Protein AF-A0A9E2A3W6-F1 (afdb_monomer_lite)

pLDDT: mean 86.33, std 14.74, range [33.06, 98.38]

Foldseek 3Di:
DVPVLVVLVVLLVVLVVLLVVLVVLLVVVLVVLVVLCVDPVCVPVPLLVVLSVVLNVLVVVLSVLLVVLNVVLVVLVVVCVVPPDPVSSVVSSVSSVLCSVLSVLLSVLSVVLSVVLVCVCVVPPVDSVVSSVCSSPVSSVSSVVNSVSSCVSVVVVVVVVPD

Secondary structure (DSSP, 8-state):
-HHHHHHHHHHHHHHHHHHHHHHHHHHHHHHHHHHHTTSTTTTT-HHHHHHHHHHHHHHHHHHHHHHHHHHHHHHHHHHHHHS-SHHHHHHHHHHHHHHHHHHHHHHHHHHHHHHHHHHHHHSS---HHHHHHHIIIIIHHHHHHHHHHHHHHHHHHHHTT--

Radius of gyration: 19.16 Å; chains: 1; bounding box: 46×32×53 Å

Sequence (163 aa):
FLGSYGDVFLSLAYFKKTFEDQIPQVLKFQKQVALLKQEESLQRDDYFLATADAVCLNMREIMSMTAKRFKSFDEHTESMWENINAKSFQNVKTIIESNHGILGGVLCGLFLKLRTWDKHISSGDKNPRVMADFIASDMKLGIETIKMVARSAQAHAAFVKEG

Structure (mmCIF, N/CA/C/O backbone):
data_AF-A0A9E2A3W6-F1
#
_entry.id   AF-A0A9E2A3W6-F1
#
loop_
_atom_site.group_PDB
_atom_site.id
_atom_site.type_symbol
_atom_site.label_atom_id
_atom_site.label_alt_id
_atom_site.label_comp_id
_atom_site.label_asym_id
_atom_site.label_entity_id
_atom_site.label_seq_id
_atom_site.pdbx_PDB_ins_code
_atom_site.Cartn_x
_atom_site.Cartn_y
_atom_site.Cartn_z
_atom_site.occupancy
_atom_site.B_iso_or_equiv
_atom_site.auth_seq_id
_atom_site.auth_comp_id
_atom_site.auth_asym_id
_atom_site.auth_atom_id
_atom_site.pdbx_PDB_model_num
ATOM 1 N N . PHE A 1 1 ? 21.833 -10.614 -26.739 1.00 48.44 1 PHE A N 1
ATOM 2 C CA . PHE A 1 1 ? 21.232 -9.288 -26.976 1.00 48.44 1 PHE A CA 1
ATOM 3 C C . PHE A 1 1 ? 19.721 -9.380 -26.776 1.00 48.44 1 PHE A C 1
ATOM 5 O O . PHE A 1 1 ? 19.314 -9.127 -25.663 1.00 48.44 1 PHE A O 1
ATOM 12 N N . LEU A 1 2 ? 18.913 -9.893 -27.717 1.00 54.09 2 LEU A N 1
ATOM 13 C CA . LEU A 1 2 ? 17.434 -9.980 -27.613 1.00 54.09 2 LEU A CA 1
ATOM 14 C C . LEU A 1 2 ? 16.848 -10.723 -26.387 1.00 54.09 2 LEU A C 1
ATOM 16 O O . LEU A 1 2 ? 15.831 -10.285 -25.862 1.00 54.09 2 LEU A O 1
ATOM 20 N N . GLY A 1 3 ? 17.484 -11.797 -25.900 1.00 58.62 3 GLY A N 1
ATOM 21 C CA . GLY A 1 3 ? 16.959 -12.599 -24.779 1.00 58.62 3 GLY A CA 1
ATOM 22 C C . GLY A 1 3 ? 16.810 -11.834 -23.457 1.00 58.62 3 GLY A C 1
ATOM 23 O O . GLY 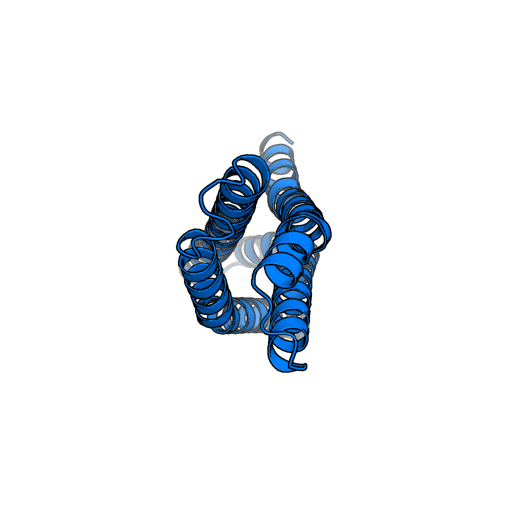A 1 3 ? 15.733 -11.840 -22.876 1.00 58.62 3 GLY A O 1
ATOM 24 N N . SER A 1 4 ? 17.836 -11.087 -23.030 1.00 59.62 4 SER A N 1
ATOM 25 C CA . SER A 1 4 ? 17.760 -10.314 -21.778 1.00 59.62 4 SER A CA 1
ATOM 26 C C . SER A 1 4 ? 16.826 -9.105 -21.865 1.00 59.62 4 SER A C 1
ATOM 28 O O . SER A 1 4 ? 16.377 -8.607 -20.839 1.00 59.62 4 SER A O 1
ATOM 30 N N . TYR A 1 5 ? 16.494 -8.638 -23.074 1.00 68.38 5 TYR A N 1
ATOM 31 C CA . TYR A 1 5 ? 15.469 -7.609 -23.261 1.00 68.38 5 TYR A CA 1
ATOM 32 C C . TYR A 1 5 ? 14.062 -8.178 -23.069 1.00 68.38 5 TYR A C 1
ATOM 34 O O . TYR A 1 5 ? 13.232 -7.524 -22.441 1.00 68.38 5 TYR A O 1
ATOM 42 N N . GLY A 1 6 ? 13.808 -9.401 -23.547 1.00 75.56 6 GLY A N 1
ATOM 43 C CA . GLY A 1 6 ? 12.542 -10.100 -23.319 1.00 75.56 6 GLY A CA 1
ATOM 44 C C . GLY A 1 6 ? 12.214 -10.227 -21.832 1.00 75.56 6 GLY A C 1
ATOM 45 O O . GLY A 1 6 ? 11.106 -9.888 -21.423 1.00 75.56 6 GLY A O 1
ATOM 46 N N . ASP A 1 7 ? 13.200 -10.599 -21.017 1.00 79.06 7 ASP A N 1
ATOM 47 C CA . ASP A 1 7 ? 13.034 -10.745 -19.566 1.00 79.06 7 ASP A CA 1
ATOM 48 C C . ASP A 1 7 ? 12.680 -9.419 -18.875 1.00 79.06 7 ASP A C 1
ATOM 50 O O . ASP A 1 7 ? 11.808 -9.367 -18.005 1.00 79.06 7 ASP A O 1
ATOM 54 N N . VAL A 1 8 ? 13.312 -8.319 -19.294 1.00 76.69 8 VAL A N 1
ATOM 55 C CA . VAL A 1 8 ? 13.073 -6.982 -18.733 1.00 76.69 8 VAL A CA 1
ATOM 56 C C . VAL A 1 8 ? 11.647 -6.509 -19.035 1.00 76.69 8 VAL A C 1
ATOM 58 O O . VAL A 1 8 ? 10.925 -6.127 -18.111 1.00 76.69 8 VA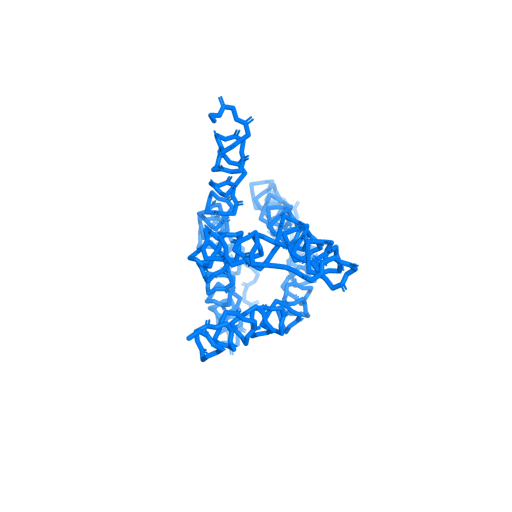L A O 1
ATOM 61 N N . PHE A 1 9 ? 11.196 -6.592 -20.290 1.00 80.00 9 PHE A N 1
ATOM 62 C CA . PHE A 1 9 ? 9.825 -6.212 -20.655 1.00 80.00 9 PHE A CA 1
ATOM 63 C C . PHE A 1 9 ? 8.775 -7.148 -20.042 1.00 80.00 9 PHE A C 1
ATOM 65 O O . PHE A 1 9 ? 7.729 -6.678 -19.588 1.00 80.00 9 PHE A O 1
ATOM 72 N N . LEU A 1 10 ? 9.062 -8.450 -19.959 1.00 84.44 10 LEU A N 1
ATOM 73 C CA . LEU A 1 10 ? 8.181 -9.417 -19.306 1.00 84.44 10 LEU A CA 1
ATOM 74 C C . LEU A 1 10 ? 8.038 -9.120 -17.809 1.00 84.44 10 LEU A C 1
ATOM 76 O O . LEU A 1 10 ? 6.927 -9.154 -17.281 1.00 84.44 10 LEU A O 1
ATOM 80 N N . SER A 1 11 ? 9.133 -8.761 -17.131 1.00 83.31 11 SER A N 1
ATOM 81 C CA . SER A 1 11 ? 9.088 -8.369 -15.720 1.00 83.31 11 SER A CA 1
ATOM 82 C C . SER A 1 11 ? 8.251 -7.108 -15.488 1.00 83.31 11 SER A C 1
ATOM 84 O O . SER A 1 11 ? 7.464 -7.047 -14.543 1.00 83.31 11 SER A O 1
ATOM 86 N N . LEU A 1 12 ? 8.345 -6.126 -16.391 1.00 84.75 12 LEU A N 1
ATOM 87 C CA . LEU A 1 12 ? 7.526 -4.920 -16.340 1.00 84.75 12 LEU A CA 1
ATOM 88 C C . LEU A 1 12 ? 6.036 -5.247 -16.519 1.00 84.75 12 LEU A C 1
ATOM 90 O O . LEU A 1 12 ? 5.209 -4.775 -15.735 1.00 84.75 12 LEU A O 1
ATOM 94 N N . ALA A 1 13 ? 5.693 -6.075 -17.508 1.00 87.94 13 ALA A N 1
ATOM 95 C CA . ALA A 1 13 ? 4.321 -6.531 -17.727 1.00 87.94 13 ALA A CA 1
ATOM 96 C C . ALA A 1 13 ? 3.772 -7.282 -16.502 1.00 87.94 13 ALA A C 1
ATOM 98 O O . ALA A 1 13 ? 2.652 -7.020 -16.060 1.00 87.94 13 ALA A O 1
ATOM 99 N N . TYR A 1 14 ? 4.590 -8.148 -15.897 1.00 88.81 14 TYR A N 1
ATOM 100 C CA . TYR A 1 14 ? 4.256 -8.848 -14.659 1.00 88.81 14 TYR A CA 1
ATOM 101 C C . TYR A 1 14 ? 3.967 -7.879 -13.501 1.00 88.81 14 TYR A C 1
ATOM 103 O O . TYR A 1 14 ? 2.955 -8.027 -12.808 1.00 88.81 14 TYR A O 1
ATOM 111 N N . PHE A 1 15 ? 4.805 -6.858 -13.294 1.00 90.00 15 PHE A N 1
ATOM 112 C CA . PHE A 1 15 ? 4.592 -5.880 -12.225 1.00 90.00 15 PHE A CA 1
ATOM 113 C C . PHE A 1 15 ? 3.337 -5.039 -12.429 1.00 90.00 15 PHE A C 1
ATOM 115 O O . PHE A 1 15 ? 2.611 -4.804 -11.464 1.00 90.00 15 PHE A O 1
ATOM 122 N N . LYS A 1 16 ? 3.052 -4.620 -13.666 1.00 91.56 16 LYS A N 1
ATOM 123 C CA . LYS A 1 16 ? 1.811 -3.904 -13.986 1.00 91.56 16 LYS A CA 1
ATOM 124 C C . LYS A 1 16 ? 0.589 -4.751 -13.684 1.00 91.56 16 LYS A C 1
ATOM 126 O O . LYS A 1 16 ? -0.297 -4.303 -12.964 1.00 91.56 16 LYS A O 1
ATOM 131 N N . LYS A 1 17 ? 0.588 -6.000 -14.155 1.00 92.81 17 LYS A N 1
ATOM 132 C CA . LYS A 1 17 ? -0.516 -6.922 -13.901 1.00 92.81 17 LYS A CA 1
ATOM 133 C C . LYS A 1 17 ? -0.731 -7.138 -12.401 1.00 92.81 17 LYS A C 1
ATOM 135 O O . LYS A 1 17 ? -1.847 -7.016 -11.907 1.00 92.81 17 LYS A O 1
ATOM 140 N N . THR A 1 18 ? 0.356 -7.369 -11.666 1.00 91.62 18 THR A N 1
ATOM 141 C CA . THR A 1 18 ? 0.316 -7.529 -10.205 1.00 91.62 18 THR A CA 1
ATOM 142 C C . THR A 1 18 ? -0.234 -6.280 -9.512 1.00 91.62 18 THR A C 1
ATOM 144 O O . THR A 1 18 ? -1.011 -6.392 -8.569 1.00 91.62 18 THR A O 1
ATOM 147 N N . PHE A 1 19 ? 0.146 -5.086 -9.968 1.00 94.50 19 PHE A N 1
ATOM 148 C CA . PHE A 1 19 ? -0.366 -3.828 -9.431 1.00 94.50 19 PHE A CA 1
ATOM 149 C C . PHE A 1 19 ? -1.867 -3.655 -9.676 1.00 94.50 19 PHE A C 1
ATOM 151 O O . PHE A 1 19 ? -2.600 -3.304 -8.753 1.00 94.50 19 PHE A O 1
ATOM 158 N N . GLU A 1 20 ? -2.334 -3.935 -10.892 1.00 94.25 20 GLU A N 1
ATOM 159 C CA . GLU A 1 20 ? -3.756 -3.883 -11.246 1.00 94.25 20 GLU A CA 1
ATOM 160 C C . GLU A 1 20 ? -4.588 -4.839 -10.385 1.00 94.25 20 GLU A C 1
ATOM 162 O O . GLU A 1 20 ? -5.629 -4.447 -9.858 1.00 94.25 20 GLU A O 1
ATOM 167 N N . ASP A 1 21 ? -4.086 -6.054 -10.155 1.00 93.75 21 ASP A N 1
ATOM 168 C CA . ASP A 1 21 ? -4.744 -7.057 -9.312 1.00 93.75 21 ASP A CA 1
ATOM 169 C C . ASP A 1 21 ? -4.817 -6.636 -7.829 1.00 93.75 21 ASP A C 1
ATOM 171 O O . ASP A 1 21 ? -5.672 -7.114 -7.077 1.00 93.75 21 ASP A O 1
ATOM 175 N N . GLN A 1 22 ? -3.965 -5.703 -7.391 1.00 92.94 22 GLN A N 1
ATOM 176 C CA . GLN A 1 22 ? -3.994 -5.148 -6.034 1.00 92.94 22 GLN A CA 1
ATOM 177 C C . GLN A 1 22 ? -4.981 -4.001 -5.847 1.00 92.94 22 GLN A C 1
ATOM 179 O O . GLN A 1 22 ? -5.445 -3.789 -4.724 1.00 92.94 22 GLN A O 1
ATOM 184 N N . ILE A 1 23 ? -5.335 -3.272 -6.907 1.00 94.62 23 ILE A N 1
ATOM 185 C CA . ILE A 1 23 ? -6.299 -2.164 -6.836 1.00 94.62 23 ILE A CA 1
ATOM 186 C C . ILE A 1 23 ? -7.603 -2.578 -6.126 1.00 94.62 23 ILE A C 1
ATOM 188 O O . ILE A 1 23 ? -7.964 -1.922 -5.143 1.00 94.62 23 ILE A O 1
ATOM 192 N N . PRO A 1 24 ? -8.306 -3.660 -6.525 1.00 96.31 24 PRO A N 1
ATOM 193 C CA . PRO A 1 24 ? -9.550 -4.048 -5.860 1.00 96.31 24 PRO A CA 1
ATOM 194 C C . PRO A 1 24 ? -9.345 -4.450 -4.392 1.00 96.31 24 PRO A C 1
ATOM 196 O O . PRO A 1 24 ? -10.212 -4.181 -3.562 1.00 96.31 24 PRO A O 1
ATOM 199 N N . GLN A 1 25 ? -8.197 -5.038 -4.048 1.00 95.38 25 GLN A N 1
ATOM 200 C CA . GLN A 1 25 ? -7.857 -5.429 -2.675 1.00 95.38 25 GLN A CA 1
ATOM 201 C C . GLN A 1 25 ? -7.682 -4.195 -1.773 1.00 95.38 25 GLN A C 1
ATOM 203 O O . GLN A 1 25 ? -8.211 -4.150 -0.662 1.00 95.38 25 GLN A O 1
ATOM 208 N N . VAL A 1 26 ? -6.997 -3.157 -2.268 1.00 96.69 26 VAL A N 1
ATOM 209 C CA . VAL A 1 26 ? -6.834 -1.879 -1.554 1.00 96.69 26 VAL A CA 1
ATOM 210 C C . VAL A 1 26 ? -8.185 -1.195 -1.349 1.00 96.69 26 VAL A C 1
ATOM 212 O O . VAL A 1 26 ? -8.474 -0.727 -0.247 1.00 96.69 26 VAL A O 1
ATOM 215 N N . LEU A 1 27 ? -9.037 -1.163 -2.378 1.00 96.69 27 LEU A N 1
ATOM 216 C CA . LEU A 1 27 ? -10.374 -0.570 -2.281 1.00 96.69 27 LEU A CA 1
ATOM 217 C C . LEU A 1 27 ? -11.265 -1.324 -1.287 1.00 96.69 27 LEU A C 1
ATOM 219 O O . LEU A 1 27 ? -11.967 -0.702 -0.488 1.00 96.69 27 LEU A O 1
ATOM 223 N N . LYS A 1 28 ? -11.208 -2.661 -1.295 1.00 96.12 28 LYS A N 1
ATOM 224 C CA . LYS A 1 28 ? -11.907 -3.511 -0.326 1.00 96.12 28 LYS A CA 1
ATOM 225 C C . LYS A 1 28 ? -11.467 -3.193 1.104 1.00 96.12 28 LYS A C 1
ATOM 227 O O . LYS A 1 28 ? -12.326 -2.940 1.947 1.00 96.12 28 LYS A O 1
ATOM 232 N N . PHE A 1 29 ? -10.158 -3.137 1.355 1.00 96.44 29 PHE A N 1
ATOM 233 C CA . PHE A 1 29 ? -9.609 -2.764 2.659 1.00 96.44 29 PHE A CA 1
ATOM 234 C C . PHE A 1 29 ? -10.097 -1.377 3.100 1.00 96.44 29 PHE A C 1
ATOM 236 O O . PHE A 1 29 ? -10.653 -1.236 4.186 1.00 96.44 29 PHE A O 1
ATOM 243 N N . GLN A 1 30 ? -9.975 -0.358 2.244 1.00 97.50 30 GLN A N 1
ATOM 244 C CA . GLN A 1 30 ? -10.411 1.007 2.566 1.00 97.50 30 GLN A CA 1
ATOM 245 C C . GLN A 1 30 ? -11.906 1.083 2.886 1.00 97.50 30 GLN A C 1
ATOM 247 O O . GLN A 1 30 ? -12.301 1.787 3.815 1.00 97.50 30 GLN A O 1
ATOM 252 N N . LYS A 1 31 ? -12.739 0.330 2.159 1.00 96.81 31 LYS A N 1
ATOM 253 C CA . LYS A 1 31 ? -14.171 0.220 2.455 1.00 96.81 31 LYS A CA 1
ATOM 254 C C . LYS A 1 31 ? -14.411 -0.385 3.839 1.00 96.81 31 LYS A C 1
ATOM 256 O O . LYS A 1 31 ? -15.257 0.110 4.572 1.00 96.81 31 LYS A O 1
ATOM 261 N N . GLN A 1 32 ? -13.677 -1.431 4.208 1.00 95.19 32 GLN A N 1
ATOM 262 C CA . GLN A 1 32 ? -13.811 -2.071 5.520 1.00 95.19 32 GLN A CA 1
ATOM 263 C C . GLN A 1 32 ? -13.357 -1.152 6.656 1.00 95.19 32 GLN A C 1
ATOM 265 O O . GLN A 1 32 ? -14.052 -1.045 7.661 1.00 95.19 32 GLN A O 1
ATOM 270 N N . VAL A 1 33 ? -12.257 -0.419 6.468 1.00 96.50 33 VAL A N 1
ATOM 271 C CA . VAL A 1 33 ? -11.827 0.615 7.418 1.00 96.50 33 VAL A CA 1
ATOM 272 C C . VAL A 1 33 ? -12.899 1.697 7.564 1.00 96.50 33 VAL A C 1
ATOM 274 O O . VAL A 1 33 ? -13.223 2.086 8.680 1.00 96.50 33 VAL A O 1
ATOM 277 N N . ALA A 1 34 ? -13.498 2.153 6.461 1.00 96.81 34 ALA A N 1
ATOM 278 C CA . ALA A 1 34 ? -14.567 3.149 6.508 1.00 96.81 34 ALA A CA 1
ATOM 279 C C . ALA A 1 34 ? -15.801 2.663 7.288 1.00 96.81 34 ALA A C 1
ATOM 281 O O . ALA A 1 34 ? -16.410 3.464 7.992 1.00 96.81 34 ALA A O 1
ATOM 282 N N . LEU A 1 35 ? -16.143 1.372 7.198 1.00 94.81 35 LEU A N 1
ATOM 283 C CA . LEU A 1 35 ? -17.205 0.766 8.007 1.00 94.81 35 LEU A CA 1
ATOM 284 C C . LEU A 1 35 ? -16.823 0.719 9.492 1.00 94.81 35 LEU A C 1
ATOM 286 O O . LEU A 1 35 ? -17.615 1.135 10.326 1.00 94.81 35 LEU A O 1
ATOM 290 N N . LEU A 1 36 ? -15.592 0.319 9.828 1.00 94.69 36 LEU A N 1
ATOM 291 C CA . LEU A 1 36 ? -15.118 0.307 11.220 1.00 94.69 36 LEU A CA 1
ATOM 292 C C . LEU A 1 36 ? -15.155 1.694 11.866 1.00 94.69 36 LEU A C 1
ATOM 294 O O . LEU A 1 36 ? -15.527 1.825 13.026 1.00 94.69 36 LEU A O 1
ATOM 298 N N . LYS A 1 37 ? -14.830 2.751 11.115 1.00 96.06 37 LYS A N 1
ATOM 299 C CA . LYS A 1 37 ? -14.943 4.136 11.600 1.00 96.06 37 LYS A CA 1
ATOM 300 C C . LYS A 1 37 ? -16.383 4.548 11.940 1.00 96.06 37 LYS A C 1
ATOM 302 O O . LYS A 1 37 ? -16.566 5.537 12.643 1.00 96.06 37 LYS A O 1
ATOM 307 N N . GLN A 1 38 ? -17.390 3.839 11.428 1.00 95.81 38 GLN A N 1
ATOM 308 C CA . GLN A 1 38 ? -18.804 4.102 11.707 1.00 95.81 38 GLN A CA 1
ATOM 309 C C . GLN A 1 38 ? -19.326 3.315 12.914 1.00 95.81 38 GLN A C 1
ATOM 311 O O . GLN A 1 38 ? -20.396 3.650 13.413 1.00 95.81 38 GLN A O 1
ATOM 316 N N . GLU A 1 39 ? -18.581 2.331 13.420 1.00 94.88 39 GLU A N 1
ATOM 317 C CA . GLU A 1 39 ? -18.972 1.547 14.593 1.00 94.88 39 GLU A CA 1
ATOM 318 C C . GLU A 1 39 ? -19.014 2.423 15.850 1.00 94.88 39 GLU A C 1
ATOM 320 O O . GLU A 1 39 ? -18.027 3.072 16.206 1.00 94.88 39 GLU A O 1
ATOM 325 N N . GLU A 1 40 ? -20.140 2.411 16.569 1.00 92.88 40 GLU A N 1
ATOM 326 C CA . GLU A 1 40 ? -20.361 3.261 17.751 1.00 92.88 40 GLU A CA 1
ATOM 327 C C . GLU A 1 40 ? -19.256 3.104 18.806 1.00 92.88 40 GLU A C 1
ATOM 329 O O . GLU A 1 40 ? -18.839 4.076 19.438 1.00 92.88 40 GLU A O 1
ATOM 334 N N . SER A 1 41 ? -18.728 1.884 18.964 1.00 90.75 41 SER A N 1
ATOM 335 C CA . SER A 1 41 ? -17.651 1.588 19.912 1.00 90.75 41 SER A CA 1
ATOM 336 C C . SER A 1 41 ? -16.307 2.239 19.567 1.00 90.75 41 SER A C 1
ATOM 338 O O . SER A 1 41 ? -15.444 2.306 20.443 1.00 90.75 41 SER A O 1
ATOM 340 N N . LEU A 1 42 ? -16.121 2.671 18.315 1.00 94.75 42 LEU A N 1
ATOM 341 C CA . LEU A 1 42 ? -14.876 3.227 17.770 1.00 94.75 42 LEU A CA 1
ATOM 342 C C . LEU A 1 42 ? -14.984 4.715 17.412 1.00 94.75 42 LEU A C 1
ATOM 344 O O . LEU A 1 42 ? -13.963 5.386 17.313 1.00 94.75 42 LEU A O 1
ATOM 348 N N . GLN A 1 43 ? -16.193 5.267 17.277 1.00 94.50 43 GLN A N 1
ATOM 349 C CA . GLN A 1 43 ? -16.393 6.691 16.960 1.00 94.50 43 GLN A CA 1
ATOM 350 C C . GLN A 1 43 ? -15.826 7.659 18.011 1.00 94.50 43 GLN A C 1
ATOM 352 O O . GLN A 1 43 ? -15.628 8.832 17.713 1.00 94.50 43 GLN A O 1
ATOM 357 N N . ARG A 1 44 ? -15.588 7.187 19.241 1.00 93.19 44 ARG A N 1
ATOM 358 C CA . ARG A 1 44 ? -14.992 7.975 20.336 1.00 93.19 44 ARG A CA 1
ATOM 359 C C . ARG A 1 44 ? -13.494 7.721 20.517 1.00 93.19 44 ARG A C 1
ATOM 361 O O . ARG A 1 44 ? -12.906 8.227 21.467 1.00 93.19 44 ARG A O 1
ATOM 368 N N . ASP A 1 45 ? -12.900 6.889 19.668 1.00 95.94 45 ASP A N 1
ATOM 369 C CA . ASP A 1 45 ? -11.479 6.565 19.709 1.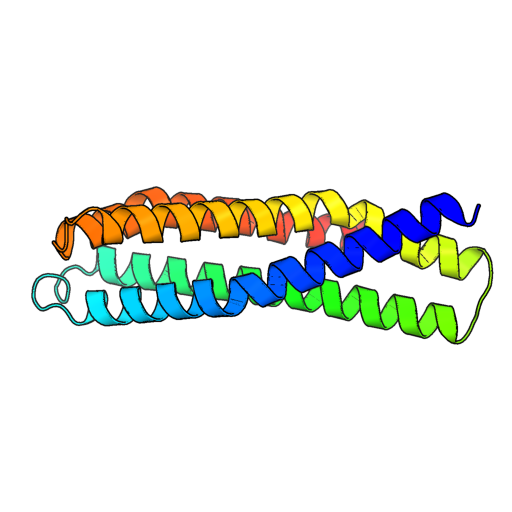00 95.94 45 ASP A CA 1
ATOM 370 C C . ASP A 1 45 ? -10.723 7.430 18.692 1.00 95.94 45 ASP A C 1
ATOM 372 O O . ASP A 1 45 ? -10.485 7.038 17.546 1.00 95.94 45 ASP A O 1
ATOM 376 N N . ASP A 1 46 ? -10.354 8.638 19.119 1.00 96.12 46 ASP A N 1
ATOM 377 C CA . ASP A 1 46 ? -9.654 9.611 18.272 1.00 96.12 46 ASP A CA 1
ATOM 378 C C . ASP A 1 46 ? -8.318 9.067 17.740 1.00 96.12 46 ASP A C 1
ATOM 380 O O . ASP A 1 46 ? -7.916 9.367 16.611 1.00 96.12 46 ASP A O 1
ATOM 384 N N . TYR A 1 47 ? -7.634 8.232 18.531 1.00 95.19 47 TYR A N 1
ATOM 385 C CA . TYR A 1 47 ? -6.367 7.622 18.136 1.00 95.19 47 TYR A CA 1
ATOM 386 C C . TYR A 1 47 ? -6.562 6.624 16.992 1.00 95.19 47 TYR A C 1
ATOM 388 O O . TYR A 1 47 ? -5.822 6.667 15.997 1.00 95.19 47 TYR A O 1
ATOM 396 N N . PHE A 1 48 ? -7.565 5.750 17.100 1.00 96.69 48 PHE A N 1
ATOM 397 C CA . PHE A 1 48 ? -7.924 4.832 16.026 1.00 96.69 48 PHE A CA 1
ATOM 398 C C . PHE A 1 48 ? -8.340 5.593 14.765 1.00 96.69 48 PHE A C 1
ATOM 400 O O . PHE A 1 48 ? -7.817 5.296 13.690 1.00 96.69 48 PHE A O 1
ATOM 407 N N . LEU A 1 49 ? -9.223 6.591 14.878 1.00 97.94 49 LEU A N 1
ATOM 408 C CA . LEU A 1 49 ? -9.716 7.354 13.726 1.00 97.94 49 LEU A CA 1
ATOM 409 C C . LEU A 1 49 ? -8.570 8.026 12.957 1.00 97.94 49 LEU A C 1
ATOM 411 O O . LEU A 1 49 ? -8.466 7.859 11.737 1.00 97.94 49 LEU A O 1
ATOM 415 N N . ALA A 1 50 ? -7.666 8.707 13.667 1.00 98.00 50 ALA A N 1
ATOM 416 C CA . ALA A 1 50 ? -6.493 9.338 13.066 1.00 98.00 50 ALA A CA 1
ATOM 417 C C . ALA A 1 50 ? -5.551 8.308 12.420 1.00 98.00 50 ALA A C 1
ATOM 419 O O . ALA A 1 50 ? -5.040 8.519 11.316 1.00 98.00 50 ALA A O 1
ATOM 420 N N . THR A 1 51 ? -5.342 7.166 13.079 1.00 98.00 51 THR A N 1
ATOM 421 C CA . THR A 1 51 ? -4.474 6.100 12.566 1.00 98.00 51 THR A CA 1
ATOM 422 C C . THR A 1 51 ? -5.057 5.442 11.315 1.00 98.00 51 THR A C 1
ATOM 424 O O . THR A 1 51 ? -4.343 5.247 10.330 1.00 98.00 51 THR A O 1
ATOM 427 N N . ALA A 1 52 ? -6.356 5.150 11.312 1.00 98.00 52 ALA A N 1
ATOM 428 C CA . ALA A 1 52 ? -7.075 4.605 10.168 1.00 98.00 52 ALA A CA 1
ATOM 429 C C . ALA A 1 52 ? -6.982 5.533 8.945 1.00 98.00 52 ALA A C 1
ATOM 431 O O . ALA A 1 52 ? -6.718 5.070 7.828 1.00 98.00 52 ALA A O 1
ATOM 432 N N . ASP A 1 53 ? -7.127 6.845 9.157 1.00 98.38 53 ASP A N 1
ATOM 433 C CA . ASP A 1 53 ? -6.983 7.844 8.098 1.00 98.38 53 AS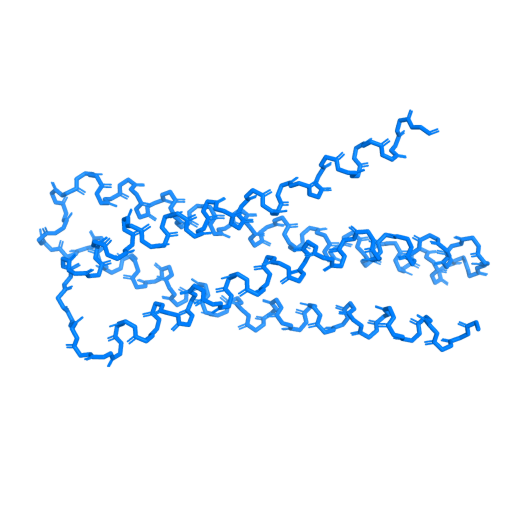P A CA 1
ATOM 434 C C . ASP A 1 53 ? -5.554 7.924 7.563 1.00 98.38 53 ASP A C 1
ATOM 436 O O . ASP A 1 53 ? -5.358 7.922 6.342 1.00 98.38 53 ASP A O 1
ATOM 440 N N . ALA A 1 54 ? -4.554 7.904 8.447 1.00 98.19 54 ALA A N 1
ATOM 441 C CA . ALA A 1 54 ? -3.148 7.886 8.058 1.00 98.19 54 ALA A CA 1
ATOM 442 C C . ALA A 1 54 ? -2.792 6.636 7.236 1.00 98.19 54 ALA A C 1
ATOM 444 O O . ALA A 1 54 ? -2.145 6.746 6.193 1.00 98.19 54 ALA A O 1
ATOM 445 N N . VAL A 1 55 ? -3.258 5.451 7.647 1.00 98.38 55 VAL A N 1
ATOM 446 C CA . VAL A 1 55 ? -3.051 4.195 6.906 1.00 98.38 55 VAL A CA 1
ATOM 447 C C . VAL A 1 55 ? -3.674 4.273 5.514 1.00 98.38 55 VAL A C 1
ATOM 449 O O . VAL A 1 55 ? -3.007 3.973 4.519 1.00 98.38 55 VAL A O 1
ATOM 452 N N . CYS A 1 56 ? -4.928 4.724 5.415 1.00 98.31 56 CYS A N 1
ATOM 453 C CA . CYS A 1 56 ? -5.615 4.840 4.131 1.00 98.31 56 CYS A CA 1
ATOM 454 C C . CYS A 1 56 ? -4.954 5.878 3.212 1.00 98.31 56 CYS A C 1
ATOM 456 O O . CYS A 1 56 ? -4.824 5.639 2.009 1.00 98.31 56 CYS A O 1
ATOM 458 N N . LEU A 1 57 ? -4.512 7.014 3.761 1.00 98.00 57 LEU A N 1
ATOM 459 C CA . LEU A 1 57 ? -3.764 8.034 3.028 1.00 98.00 57 LEU A CA 1
ATOM 460 C C . LEU A 1 57 ? -2.432 7.484 2.513 1.00 98.00 57 LEU A C 1
ATOM 462 O O . LEU A 1 57 ? -2.145 7.601 1.322 1.00 98.00 57 LEU A O 1
ATOM 466 N N . ASN A 1 58 ? -1.659 6.825 3.376 1.00 97.75 58 ASN A N 1
ATOM 467 C CA . ASN A 1 58 ? -0.373 6.242 3.011 1.00 97.75 58 ASN A CA 1
ATOM 468 C C . ASN A 1 58 ? -0.520 5.185 1.910 1.00 97.75 58 ASN A C 1
ATOM 470 O O . ASN A 1 58 ? 0.260 5.193 0.960 1.00 97.75 58 ASN A O 1
ATOM 474 N N . MET A 1 59 ? -1.547 4.331 1.975 1.00 96.81 59 MET A N 1
ATOM 475 C CA . MET A 1 59 ? -1.862 3.397 0.890 1.00 96.81 59 MET A CA 1
ATOM 476 C C . MET A 1 59 ? -2.156 4.117 -0.430 1.00 96.81 59 MET A C 1
ATOM 478 O O . MET A 1 59 ? -1.604 3.735 -1.460 1.00 96.81 59 MET A O 1
ATOM 482 N N . ARG A 1 60 ? -2.983 5.174 -0.426 1.00 96.56 60 ARG A N 1
ATOM 483 C CA . ARG A 1 60 ? -3.265 5.955 -1.648 1.00 96.56 60 ARG A CA 1
ATOM 484 C C . ARG A 1 60 ? -2.003 6.589 -2.225 1.00 96.56 60 ARG A C 1
ATOM 486 O O . ARG A 1 60 ? -1.811 6.561 -3.438 1.00 96.56 60 ARG A O 1
ATOM 493 N N . GLU A 1 61 ? -1.131 7.124 -1.374 1.00 96.44 61 GLU A N 1
ATOM 494 C CA . GLU A 1 61 ? 0.159 7.662 -1.805 1.00 96.44 61 GLU A CA 1
ATOM 495 C C . GLU A 1 61 ? 1.044 6.581 -2.435 1.00 96.44 61 GLU A C 1
ATOM 497 O O . GLU A 1 61 ? 1.605 6.818 -3.503 1.00 96.44 61 GLU A O 1
ATOM 502 N N . ILE A 1 62 ? 1.138 5.391 -1.827 1.00 95.94 62 ILE A N 1
ATOM 503 C CA . ILE A 1 62 ? 1.877 4.253 -2.396 1.00 95.94 62 ILE A CA 1
ATOM 504 C C . ILE A 1 62 ? 1.327 3.904 -3.781 1.00 95.94 62 ILE A C 1
ATOM 506 O O . ILE A 1 62 ? 2.097 3.846 -4.739 1.00 95.94 62 ILE A O 1
ATOM 510 N N . MET A 1 63 ? 0.005 3.747 -3.915 1.00 95.38 63 MET A N 1
ATOM 511 C CA . MET A 1 63 ? -0.632 3.442 -5.200 1.00 95.38 63 MET A CA 1
ATOM 512 C C . MET A 1 63 ? -0.342 4.525 -6.246 1.00 95.38 63 MET A C 1
ATOM 514 O O . MET A 1 63 ? 0.027 4.209 -7.374 1.00 95.38 63 MET A O 1
ATOM 518 N N . SER A 1 64 ? -0.436 5.804 -5.868 1.00 95.25 64 SER A N 1
ATOM 519 C CA . SER A 1 64 ? -0.138 6.933 -6.757 1.00 95.25 64 SER A CA 1
ATOM 520 C C . SER A 1 64 ? 1.326 6.946 -7.206 1.00 95.25 64 SER A C 1
ATOM 522 O O . SER A 1 64 ? 1.609 7.112 -8.391 1.00 95.25 64 SER A O 1
ATOM 524 N N . MET A 1 65 ? 2.270 6.747 -6.282 1.00 93.12 65 MET A N 1
ATOM 525 C CA . MET A 1 65 ? 3.701 6.703 -6.594 1.00 93.12 65 MET A CA 1
ATOM 526 C C . MET A 1 65 ? 4.043 5.527 -7.516 1.00 93.12 65 MET A C 1
ATOM 528 O O . MET A 1 65 ? 4.834 5.685 -8.443 1.00 93.12 65 MET A O 1
ATOM 532 N N . THR A 1 66 ? 3.444 4.361 -7.288 1.00 92.38 66 THR A N 1
ATOM 533 C CA . THR A 1 66 ? 3.639 3.174 -8.128 1.00 92.38 66 THR A CA 1
ATOM 534 C C . THR A 1 66 ? 3.041 3.370 -9.522 1.00 92.38 66 THR A C 1
ATOM 536 O O . THR A 1 66 ? 3.734 3.148 -10.513 1.00 92.38 66 THR A O 1
ATOM 539 N N . ALA A 1 67 ? 1.818 3.900 -9.626 1.00 92.44 67 ALA A N 1
ATOM 540 C CA . ALA A 1 67 ? 1.192 4.221 -10.910 1.00 92.44 67 ALA A CA 1
ATOM 541 C C . ALA A 1 67 ? 2.012 5.240 -11.721 1.00 92.44 67 ALA A C 1
ATOM 543 O O . ALA A 1 67 ? 2.217 5.060 -12.920 1.00 92.44 67 ALA A O 1
ATOM 544 N N . LYS A 1 68 ? 2.549 6.282 -11.067 1.00 90.94 68 LYS A N 1
ATOM 545 C CA . LYS A 1 68 ? 3.431 7.270 -11.714 1.00 90.94 68 LYS A CA 1
ATOM 546 C C . LYS A 1 68 ? 4.691 6.634 -12.306 1.00 90.94 68 LYS A C 1
ATOM 548 O O . LYS A 1 68 ? 5.135 7.069 -13.363 1.00 90.94 68 LYS A O 1
ATOM 553 N N . ARG A 1 69 ? 5.257 5.607 -11.663 1.00 87.56 69 ARG A N 1
ATOM 554 C CA . ARG A 1 69 ? 6.415 4.874 -12.207 1.00 87.56 69 ARG A CA 1
ATOM 555 C C . ARG A 1 69 ? 6.052 4.085 -13.448 1.00 87.56 69 ARG A C 1
ATOM 557 O O . ARG A 1 69 ? 6.758 4.195 -14.440 1.00 87.56 69 ARG A O 1
ATOM 564 N N . PHE A 1 70 ? 4.939 3.354 -13.414 1.00 89.12 70 PHE A N 1
ATOM 565 C CA . PHE A 1 70 ? 4.469 2.637 -14.597 1.00 89.12 70 PHE A CA 1
ATOM 566 C C . PHE A 1 70 ? 4.205 3.579 -15.766 1.00 89.12 70 PHE A C 1
ATOM 568 O O . PHE A 1 70 ? 4.680 3.302 -16.862 1.00 89.12 70 PHE A O 1
ATOM 575 N N . LYS A 1 71 ? 3.572 4.730 -15.508 1.00 89.00 71 LYS A N 1
ATOM 576 C CA . LYS A 1 71 ? 3.388 5.772 -16.522 1.00 89.00 71 LYS A CA 1
ATOM 577 C C . LYS A 1 71 ? 4.724 6.269 -17.083 1.00 89.00 71 LYS A C 1
ATOM 579 O O . LYS A 1 71 ? 4.869 6.385 -18.290 1.00 89.00 71 LYS A O 1
ATOM 584 N N . SER A 1 72 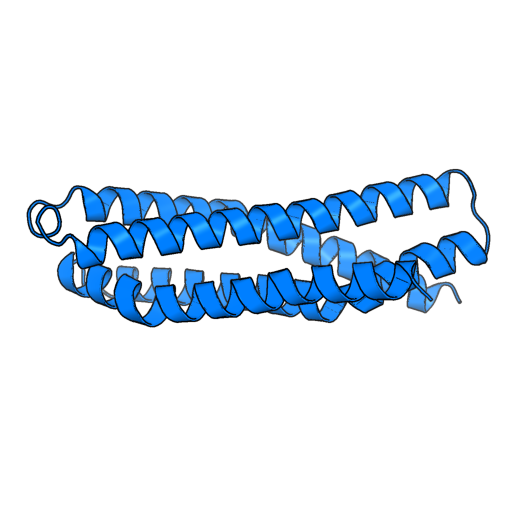? 5.714 6.512 -16.223 1.00 86.00 72 SER A N 1
ATOM 585 C CA . SER A 1 72 ? 7.044 6.916 -16.681 1.00 86.00 72 SER A CA 1
ATOM 586 C C . SER A 1 72 ? 7.701 5.835 -17.546 1.00 86.00 72 SER A C 1
ATOM 588 O O . SER A 1 72 ? 8.308 6.167 -18.557 1.00 86.00 72 SER A O 1
ATOM 590 N N . PHE A 1 73 ? 7.560 4.547 -17.219 1.00 85.19 73 PHE A N 1
ATOM 591 C CA . PHE A 1 73 ? 8.067 3.478 -18.089 1.00 85.19 73 PHE A CA 1
ATOM 592 C C . PHE A 1 73 ? 7.367 3.438 -19.445 1.00 85.19 73 PHE A C 1
ATOM 594 O O . PHE A 1 73 ? 8.039 3.179 -20.440 1.00 85.19 73 PHE A O 1
ATOM 601 N N . ASP A 1 74 ? 6.062 3.709 -19.490 1.00 86.19 74 ASP A N 1
ATOM 602 C CA . ASP A 1 74 ? 5.309 3.795 -20.744 1.00 86.19 74 ASP A CA 1
ATOM 603 C C . ASP A 1 74 ? 5.826 4.923 -21.627 1.00 86.19 74 ASP A C 1
ATOM 605 O O . ASP A 1 74 ? 6.214 4.662 -22.760 1.00 86.19 74 ASP A O 1
ATOM 609 N N . GLU A 1 75 ? 5.985 6.125 -21.074 1.00 87.25 75 GLU A N 1
ATOM 610 C CA . GLU A 1 75 ? 6.533 7.282 -21.795 1.00 87.25 75 GLU A CA 1
ATOM 611 C C . GLU A 1 75 ? 7.938 6.995 -22.369 1.00 87.25 75 GLU A C 1
ATOM 613 O O . GLU A 1 75 ? 8.229 7.303 -23.526 1.00 87.25 75 GLU A O 1
ATOM 618 N N . HIS A 1 76 ? 8.822 6.353 -21.592 1.00 83.69 76 HIS A N 1
ATOM 619 C CA . HIS A 1 76 ? 10.165 5.994 -22.072 1.00 83.69 76 HIS A CA 1
ATOM 620 C C . HIS A 1 76 ? 10.141 4.863 -23.109 1.00 83.69 76 HIS A C 1
ATOM 622 O O . HIS A 1 76 ? 10.987 4.833 -24.004 1.00 83.69 76 HIS A O 1
ATOM 628 N N . THR A 1 77 ? 9.195 3.931 -22.993 1.00 83.88 77 THR A N 1
ATOM 629 C CA . THR A 1 77 ? 9.039 2.822 -23.941 1.00 83.88 77 THR A CA 1
ATOM 630 C C . THR A 1 77 ? 8.475 3.323 -25.269 1.00 83.88 77 THR A C 1
ATOM 632 O O . THR A 1 77 ? 9.003 2.961 -26.315 1.00 83.88 77 THR A O 1
ATOM 635 N N . GLU A 1 78 ? 7.467 4.196 -25.250 1.00 86.38 78 GLU A N 1
ATOM 636 C CA . GLU A 1 78 ? 6.921 4.857 -26.443 1.00 86.38 78 GLU A CA 1
ATOM 637 C C . GLU A 1 78 ? 8.001 5.663 -27.173 1.00 86.38 78 GLU A C 1
ATOM 639 O O . GLU A 1 78 ? 8.237 5.439 -28.359 1.00 86.38 78 GLU A O 1
ATOM 644 N N . SER A 1 79 ? 8.755 6.499 -26.452 1.00 84.94 79 SER A N 1
ATOM 645 C CA . SER A 1 79 ? 9.862 7.269 -27.037 1.00 84.94 79 SER A CA 1
ATOM 646 C C . SER A 1 79 ? 10.952 6.378 -27.655 1.00 84.94 79 SER A C 1
ATOM 648 O O . SER A 1 79 ? 11.531 6.709 -28.692 1.00 84.94 79 SER A O 1
ATOM 650 N N . MET A 1 80 ? 11.229 5.215 -27.055 1.00 85.94 80 MET A N 1
ATOM 651 C CA . MET A 1 80 ? 12.141 4.226 -27.633 1.00 85.94 80 MET A CA 1
ATOM 652 C C . MET A 1 80 ? 11.600 3.655 -28.950 1.00 85.94 80 MET A C 1
ATOM 654 O O . MET A 1 80 ? 12.379 3.490 -29.887 1.00 85.94 80 MET A O 1
ATOM 658 N N . TRP A 1 81 ? 10.296 3.369 -29.037 1.00 84.50 81 TRP A N 1
ATOM 659 C CA . TRP A 1 81 ? 9.666 2.877 -30.267 1.00 84.50 81 TRP A CA 1
ATOM 660 C C . TRP A 1 81 ? 9.674 3.913 -31.397 1.00 84.50 81 TRP A C 1
ATOM 662 O O . TRP A 1 81 ? 9.822 3.534 -32.556 1.00 84.50 81 TRP A O 1
ATOM 672 N N . GLU A 1 82 ? 9.582 5.205 -31.080 1.00 87.06 82 GLU A N 1
ATOM 673 C CA . GLU A 1 82 ? 9.687 6.293 -32.065 1.00 87.06 82 GLU A CA 1
ATOM 674 C C . GLU A 1 82 ? 11.112 6.462 -32.622 1.00 87.06 82 GLU A C 1
ATOM 676 O O . GLU A 1 82 ? 11.292 6.862 -33.772 1.00 87.06 82 GLU A O 1
ATOM 681 N N . ASN A 1 83 ? 12.140 6.142 -31.826 1.00 83.69 83 ASN A N 1
ATOM 682 C CA . ASN A 1 83 ? 13.546 6.250 -32.217 1.00 83.69 83 ASN A CA 1
ATOM 683 C C . ASN A 1 83 ? 14.348 5.021 -31.764 1.00 83.69 83 ASN A C 1
ATOM 685 O O . ASN A 1 83 ? 15.102 5.046 -30.781 1.00 83.69 83 ASN A O 1
ATOM 689 N N . ILE A 1 84 ? 14.177 3.929 -32.508 1.00 85.88 84 ILE A N 1
ATOM 690 C CA . ILE A 1 84 ? 14.762 2.623 -32.200 1.00 85.88 84 ILE A CA 1
ATOM 691 C C . ILE A 1 84 ? 16.267 2.640 -32.481 1.00 85.88 84 ILE A C 1
ATOM 693 O O . ILE A 1 84 ? 16.710 2.599 -33.628 1.00 85.88 84 ILE A O 1
ATOM 697 N N . ASN A 1 85 ? 17.074 2.656 -31.420 1.00 84.69 85 ASN A N 1
ATOM 698 C CA . ASN A 1 85 ? 18.525 2.527 -31.497 1.00 84.69 85 ASN A CA 1
ATOM 699 C C . ASN A 1 85 ? 19.094 1.948 -30.190 1.00 84.69 85 ASN A C 1
ATOM 701 O O . ASN A 1 85 ? 18.425 1.897 -29.161 1.00 84.69 85 ASN A O 1
ATOM 705 N N . ALA A 1 86 ? 20.358 1.515 -30.205 1.00 83.75 86 ALA A N 1
ATOM 706 C CA . ALA A 1 86 ? 20.982 0.871 -29.044 1.00 83.75 86 ALA A CA 1
ATOM 707 C C . ALA A 1 86 ? 20.950 1.733 -27.763 1.00 83.75 86 ALA A C 1
ATOM 709 O O . ALA A 1 86 ? 20.824 1.196 -26.662 1.00 83.75 86 ALA A O 1
ATOM 710 N N . LYS A 1 87 ? 21.024 3.064 -27.899 1.00 83.56 87 LYS A N 1
ATOM 711 C CA . LYS A 1 87 ? 20.989 3.999 -26.770 1.00 83.56 87 LYS A CA 1
ATOM 712 C C . LYS A 1 87 ? 19.590 4.092 -26.163 1.00 83.56 87 LYS A C 1
ATOM 714 O O . LYS A 1 87 ? 19.476 4.032 -24.944 1.00 83.56 87 LYS A O 1
ATOM 719 N N . SER A 1 88 ? 18.532 4.189 -26.971 1.00 81.69 88 SER A N 1
ATOM 720 C CA . SER A 1 88 ? 17.154 4.223 -26.456 1.00 81.69 88 SER A CA 1
ATOM 721 C C . SER A 1 88 ? 16.780 2.921 -25.737 1.00 81.69 88 SER A C 1
ATOM 723 O O . SER A 1 88 ? 16.198 2.975 -24.653 1.00 81.69 88 SER A O 1
ATOM 725 N N . PHE A 1 89 ? 17.233 1.766 -26.239 1.00 80.00 89 PHE A N 1
ATOM 726 C CA . PHE A 1 89 ? 17.078 0.479 -25.545 1.00 80.00 89 PHE A CA 1
ATOM 727 C C . PHE A 1 89 ? 17.815 0.419 -24.204 1.00 80.00 89 PHE A C 1
ATOM 729 O O . PHE A 1 89 ? 17.241 -0.005 -23.199 1.00 80.00 89 PHE A O 1
ATOM 736 N N . GLN A 1 90 ? 19.083 0.839 -24.165 1.00 83.25 90 GLN A N 1
ATOM 737 C CA . GLN A 1 90 ? 19.856 0.877 -22.919 1.00 83.25 90 GLN A CA 1
ATOM 738 C C . GLN A 1 90 ? 19.230 1.850 -21.902 1.00 83.25 90 GLN A C 1
ATOM 740 O O . GLN A 1 90 ? 19.183 1.545 -20.708 1.00 83.25 90 GLN A O 1
ATOM 745 N N . ASN A 1 91 ? 18.671 2.950 -22.420 1.00 82.06 91 ASN A N 1
ATOM 746 C CA . ASN A 1 91 ? 17.666 3.838 -21.834 1.00 82.06 91 ASN A CA 1
ATOM 747 C C . ASN A 1 91 ? 16.663 3.113 -20.930 1.00 82.06 91 ASN A C 1
ATOM 749 O O . ASN A 1 91 ? 16.724 3.133 -19.698 1.00 82.06 91 ASN A O 1
ATOM 753 N N . VAL A 1 92 ? 15.728 2.452 -21.609 1.00 81.06 92 VAL A N 1
ATOM 754 C CA . VAL A 1 92 ? 14.582 1.763 -21.011 1.00 81.06 92 VAL A CA 1
ATOM 755 C C . VAL A 1 92 ? 15.034 0.654 -20.066 1.00 81.06 92 VAL A C 1
ATOM 757 O O . VAL A 1 92 ? 14.520 0.544 -18.953 1.00 81.06 92 VAL A O 1
ATOM 760 N N . LYS A 1 93 ? 16.048 -0.125 -20.461 1.00 82.50 93 LYS A N 1
ATOM 761 C CA . LYS A 1 93 ? 16.593 -1.208 -19.637 1.00 82.50 93 LYS A CA 1
ATOM 762 C C . LYS A 1 93 ? 17.077 -0.706 -18.273 1.00 82.50 93 LYS A C 1
ATOM 764 O O . LYS A 1 93 ? 16.659 -1.238 -17.249 1.00 82.50 93 LYS A O 1
ATOM 769 N N . THR A 1 94 ? 17.901 0.340 -18.258 1.00 83.88 94 THR A N 1
ATOM 770 C CA . THR A 1 94 ? 18.467 0.910 -17.022 1.00 83.88 94 THR A CA 1
ATOM 771 C C . THR A 1 94 ? 17.367 1.419 -16.090 1.00 83.88 94 THR A C 1
ATOM 773 O O . THR A 1 94 ? 17.406 1.217 -14.874 1.00 83.88 94 THR A O 1
ATOM 776 N N . ILE A 1 95 ? 16.342 2.052 -16.661 1.00 80.56 95 ILE A N 1
ATOM 777 C CA . ILE A 1 95 ? 15.196 2.571 -15.916 1.00 80.56 95 ILE A CA 1
ATOM 778 C C . ILE A 1 95 ? 14.388 1.430 -15.273 1.00 80.56 95 ILE A C 1
ATOM 780 O O . ILE A 1 95 ? 14.019 1.529 -14.101 1.00 80.56 95 ILE A O 1
ATOM 784 N N . ILE A 1 96 ? 14.140 0.335 -15.998 1.00 77.94 96 ILE A N 1
ATOM 785 C CA . ILE A 1 96 ? 13.394 -0.813 -15.464 1.00 77.94 96 ILE A CA 1
ATOM 786 C C . ILE A 1 96 ? 14.218 -1.545 -14.397 1.00 77.94 96 ILE A C 1
ATOM 788 O O . ILE A 1 96 ? 13.712 -1.790 -13.302 1.00 77.94 96 ILE A O 1
ATOM 792 N N . GLU A 1 97 ? 15.491 -1.845 -14.668 1.00 83.06 97 GLU A N 1
ATOM 793 C CA . GLU A 1 97 ? 16.371 -2.563 -13.735 1.00 83.06 97 GLU A CA 1
ATOM 794 C C . GLU A 1 97 ? 16.574 -1.789 -12.423 1.00 83.06 97 GLU A C 1
ATOM 796 O O . GLU A 1 97 ? 16.460 -2.370 -11.343 1.00 83.06 97 GLU A O 1
ATOM 801 N N . SER A 1 98 ? 16.767 -0.466 -12.490 1.00 79.56 98 SER A N 1
ATOM 802 C CA . SER A 1 98 ? 16.928 0.387 -11.297 1.00 79.56 98 SER A CA 1
ATOM 803 C C . SER A 1 98 ? 15.677 0.468 -10.414 1.00 79.56 98 SER A C 1
ATOM 805 O O . SER A 1 98 ? 15.779 0.756 -9.222 1.00 79.56 98 SER A O 1
ATOM 807 N N . ASN A 1 99 ? 14.491 0.188 -10.962 1.00 79.06 99 ASN A N 1
ATOM 808 C CA . ASN A 1 99 ? 13.229 0.225 -10.220 1.00 79.06 99 ASN A CA 1
ATOM 809 C C . ASN A 1 99 ? 12.689 -1.165 -9.859 1.00 79.06 99 ASN A C 1
ATOM 811 O O . ASN A 1 99 ? 11.764 -1.262 -9.050 1.00 79.06 99 ASN A O 1
ATOM 815 N N . HIS A 1 100 ? 13.258 -2.236 -10.413 1.00 83.00 100 HIS A N 1
ATOM 816 C CA . HIS A 1 100 ? 12.748 -3.600 -10.286 1.00 83.00 100 HIS A CA 1
ATOM 817 C C . HIS A 1 100 ? 12.615 -4.045 -8.820 1.00 83.00 100 HIS A C 1
ATOM 819 O O . HIS A 1 100 ? 11.550 -4.494 -8.396 1.00 83.00 100 HIS A O 1
ATOM 825 N N . GLY A 1 101 ? 13.666 -3.856 -8.014 1.00 84.81 101 GLY A N 1
ATOM 826 C CA . GLY A 1 101 ? 13.644 -4.210 -6.590 1.00 84.81 101 GLY A CA 1
ATOM 827 C C . GLY A 1 101 ? 12.630 -3.394 -5.781 1.00 84.81 101 GLY A C 1
ATOM 828 O O . GLY A 1 101 ? 12.014 -3.905 -4.849 1.00 84.81 101 GLY A O 1
ATOM 829 N N . ILE A 1 102 ? 12.401 -2.140 -6.174 1.00 88.19 102 ILE A N 1
ATOM 830 C CA . ILE A 1 102 ? 11.490 -1.232 -5.474 1.00 88.19 102 ILE A CA 1
ATOM 831 C C . ILE A 1 102 ? 10.038 -1.586 -5.787 1.00 88.19 102 ILE A C 1
ATOM 833 O O . ILE A 1 102 ? 9.232 -1.713 -4.868 1.00 88.19 102 ILE A O 1
ATOM 837 N N . LEU A 1 103 ? 9.706 -1.812 -7.061 1.00 89.44 103 LEU A N 1
ATOM 838 C CA . LEU A 1 103 ? 8.377 -2.281 -7.464 1.00 89.44 103 LEU A CA 1
ATOM 839 C C . LEU A 1 103 ? 8.075 -3.643 -6.844 1.00 89.44 103 LEU A C 1
ATOM 841 O O . LEU A 1 103 ? 7.015 -3.812 -6.249 1.00 89.44 103 LEU A O 1
ATOM 845 N N . GLY A 1 104 ? 9.026 -4.580 -6.906 1.00 89.75 104 GLY A N 1
ATOM 846 C CA . GLY A 1 104 ? 8.895 -5.888 -6.271 1.00 89.75 104 GLY A CA 1
ATOM 847 C C . GLY A 1 104 ? 8.637 -5.779 -4.766 1.00 89.75 104 GLY A C 1
ATOM 848 O O . GLY A 1 104 ? 7.698 -6.393 -4.261 1.00 89.75 104 GLY A O 1
ATOM 849 N N . GLY A 1 105 ? 9.405 -4.949 -4.055 1.00 92.06 105 GLY A N 1
ATOM 850 C CA . GLY A 1 105 ? 9.234 -4.720 -2.619 1.00 92.06 105 GLY A CA 1
ATOM 851 C C . GLY A 1 105 ? 7.887 -4.090 -2.260 1.00 92.06 105 GLY A C 1
ATOM 852 O O . GLY A 1 105 ? 7.210 -4.562 -1.345 1.00 92.06 105 GLY A O 1
ATOM 853 N N . VAL A 1 106 ? 7.459 -3.064 -3.003 1.00 94.25 106 VAL A N 1
ATOM 854 C CA . VAL A 1 106 ? 6.169 -2.394 -2.778 1.00 94.25 106 VAL A CA 1
ATOM 855 C C . VAL A 1 106 ? 5.000 -3.339 -3.040 1.00 94.25 106 VAL A C 1
ATOM 857 O O . VAL A 1 106 ? 4.123 -3.476 -2.186 1.00 94.25 106 VAL A O 1
ATOM 860 N N . LEU A 1 107 ? 4.996 -4.015 -4.192 1.00 93.69 107 LEU A N 1
ATOM 861 C CA . LEU A 1 107 ? 3.921 -4.926 -4.580 1.00 93.69 107 LEU A CA 1
ATOM 862 C C . LEU A 1 107 ? 3.859 -6.129 -3.637 1.00 93.69 107 LEU A C 1
ATOM 864 O O . LEU A 1 107 ? 2.789 -6.451 -3.127 1.00 93.69 107 LEU A O 1
ATOM 868 N N . CYS A 1 108 ? 4.989 -6.762 -3.322 1.00 94.94 108 CYS A N 1
ATOM 869 C CA . CYS A 1 108 ? 5.016 -7.879 -2.378 1.00 94.94 108 CYS A CA 1
ATOM 870 C C . CYS A 1 108 ? 4.532 -7.452 -0.982 1.00 94.94 108 CYS A C 1
ATOM 872 O O . CYS A 1 108 ? 3.688 -8.121 -0.383 1.00 94.94 108 CYS A O 1
ATOM 874 N N . GLY A 1 109 ? 4.999 -6.301 -0.487 1.00 95.31 109 GLY A N 1
ATOM 875 C CA . GLY A 1 109 ? 4.587 -5.767 0.809 1.00 95.31 109 GLY A CA 1
ATOM 876 C C . GLY A 1 109 ? 3.083 -5.499 0.886 1.00 95.31 109 GLY A C 1
ATOM 877 O O . GLY A 1 109 ? 2.429 -5.947 1.831 1.00 95.31 109 GLY A O 1
ATOM 878 N N . LEU A 1 110 ? 2.515 -4.824 -0.122 1.00 95.75 110 LEU A N 1
ATOM 879 C CA . LEU A 1 110 ? 1.071 -4.579 -0.197 1.00 95.75 110 LEU A CA 1
ATOM 880 C C . LEU A 1 110 ? 0.284 -5.888 -0.244 1.00 95.75 110 LEU A C 1
ATOM 882 O O . LEU A 1 110 ? -0.682 -6.045 0.504 1.00 95.75 110 LEU A O 1
ATOM 886 N N . PHE A 1 111 ? 0.721 -6.843 -1.069 1.00 95.69 111 PHE A N 1
ATOM 887 C CA . PHE A 1 111 ? 0.078 -8.150 -1.193 1.00 95.69 111 PHE A CA 1
ATOM 888 C C . PHE A 1 111 ? 0.023 -8.862 0.157 1.00 95.69 111 PHE A C 1
ATOM 890 O O . PHE A 1 111 ? -1.034 -9.332 0.574 1.00 95.69 111 PHE A O 1
ATOM 897 N N . LEU A 1 112 ? 1.158 -8.923 0.858 1.00 96.62 112 LEU A N 1
ATOM 898 C CA . LEU A 1 112 ? 1.248 -9.583 2.153 1.00 96.62 112 LEU A CA 1
ATOM 899 C C . LEU A 1 112 ? 0.359 -8.902 3.190 1.00 96.62 112 LEU A C 1
ATOM 901 O O . LEU A 1 112 ? -0.370 -9.602 3.885 1.00 96.62 112 LEU A O 1
ATOM 905 N N . LYS A 1 113 ? 0.365 -7.567 3.269 1.00 96.69 113 LYS A N 1
ATOM 906 C CA . LYS A 1 113 ? -0.448 -6.828 4.246 1.00 96.69 113 LYS A CA 1
ATOM 907 C C . LYS A 1 113 ? -1.944 -7.010 4.007 1.00 96.69 113 LYS A C 1
ATOM 909 O O . LYS A 1 113 ? -2.666 -7.355 4.937 1.00 96.69 113 LYS A O 1
ATOM 914 N N . LEU A 1 114 ? -2.395 -6.886 2.760 1.00 96.06 114 LEU A N 1
ATOM 915 C CA . LEU A 1 114 ? -3.801 -7.090 2.399 1.00 96.06 114 LEU A CA 1
ATOM 916 C C . LEU A 1 114 ? -4.240 -8.543 2.617 1.00 96.06 114 LEU A C 1
ATOM 918 O O . LEU A 1 114 ? -5.325 -8.787 3.136 1.00 96.06 114 LEU A O 1
ATOM 922 N N . ARG A 1 115 ? -3.378 -9.518 2.306 1.00 95.06 115 ARG A N 1
ATOM 923 C CA . ARG A 1 115 ? -3.657 -10.936 2.566 1.00 95.06 115 ARG A CA 1
ATOM 924 C C . ARG A 1 115 ? -3.732 -11.246 4.060 1.00 95.06 115 ARG A C 1
ATOM 926 O O . ARG A 1 115 ? -4.569 -12.047 4.468 1.00 95.06 115 ARG A O 1
ATOM 933 N N . THR A 1 116 ? -2.850 -10.670 4.874 1.00 93.94 116 THR A N 1
ATOM 934 C CA . THR A 1 116 ? -2.879 -10.856 6.332 1.00 93.94 116 THR A CA 1
ATOM 935 C C . THR A 1 116 ? -4.136 -10.234 6.926 1.00 93.94 116 THR A C 1
ATOM 937 O O . THR A 1 116 ? -4.799 -10.892 7.723 1.00 93.94 116 THR A O 1
ATOM 940 N N . TRP A 1 117 ? -4.515 -9.035 6.477 1.00 94.50 117 TRP A N 1
ATOM 941 C CA . TRP A 1 117 ? -5.788 -8.416 6.835 1.00 94.50 117 TRP A CA 1
ATOM 942 C C . TRP A 1 117 ? -6.980 -9.314 6.486 1.00 94.50 117 TRP A C 1
ATOM 944 O O . TRP A 1 117 ? -7.785 -9.628 7.357 1.00 94.50 117 TRP A O 1
ATOM 954 N N . ASP A 1 118 ? -7.060 -9.798 5.244 1.00 92.75 118 ASP A N 1
ATOM 955 C CA . ASP A 1 118 ? -8.154 -10.664 4.799 1.00 92.75 118 ASP A CA 1
ATOM 956 C C . ASP A 1 118 ? -8.252 -11.949 5.628 1.00 92.75 118 ASP A C 1
ATOM 958 O O . ASP A 1 118 ? -9.350 -12.385 5.975 1.00 92.75 118 ASP A O 1
ATOM 962 N N . LYS A 1 119 ? -7.110 -12.544 5.990 1.00 91.56 119 LYS A N 1
ATOM 963 C CA . LYS A 1 119 ? -7.073 -13.698 6.895 1.00 91.56 119 LYS A CA 1
ATOM 964 C C . LYS A 1 119 ? -7.581 -13.340 8.288 1.00 91.56 119 LYS A C 1
ATOM 966 O O . LYS A 1 119 ? -8.404 -14.080 8.813 1.00 91.56 119 LYS A O 1
ATOM 971 N N . HIS A 1 120 ? -7.122 -12.219 8.843 1.00 89.00 120 HIS A N 1
ATOM 972 C CA . HIS A 1 120 ? -7.489 -11.752 10.179 1.00 89.00 120 HIS A CA 1
ATOM 973 C C . HIS A 1 120 ? -9.006 -11.560 10.319 1.00 89.00 120 HIS A C 1
ATOM 975 O O . HIS A 1 120 ? -9.613 -12.068 11.258 1.00 89.00 120 HIS A O 1
ATOM 981 N N . ILE A 1 121 ? -9.648 -10.926 9.335 1.00 86.44 121 ILE A N 1
ATOM 982 C CA . ILE A 1 121 ? -11.103 -10.713 9.367 1.00 86.44 121 ILE A CA 1
ATOM 983 C C . ILE A 1 121 ? -11.915 -11.968 9.006 1.00 86.44 121 ILE A C 1
ATOM 985 O O . ILE A 1 121 ? -13.089 -12.068 9.362 1.00 86.44 121 ILE A O 1
ATOM 989 N N . SER A 1 122 ? -11.321 -12.927 8.283 1.00 83.31 122 SER A N 1
ATOM 990 C CA . SER A 1 122 ? -11.995 -14.172 7.882 1.00 83.31 122 SER A CA 1
ATOM 991 C C . SER A 1 122 ? -11.947 -15.249 8.966 1.00 83.31 122 SER A C 1
ATOM 993 O O . SER A 1 122 ? -12.807 -16.124 8.977 1.00 83.31 122 SER A O 1
ATOM 995 N N . SER A 1 123 ? -10.985 -15.191 9.897 1.00 75.12 123 SER A N 1
ATOM 996 C CA . SER A 1 123 ? -10.831 -16.172 10.984 1.00 75.12 123 SER A CA 1
ATOM 997 C C . SER A 1 123 ? -11.920 -16.121 12.068 1.00 75.12 123 SER A C 1
ATOM 999 O O . SER A 1 123 ? -11.846 -16.870 13.036 1.00 75.12 123 SER A O 1
ATOM 1001 N N . GLY A 1 124 ? -12.958 -15.296 11.899 1.00 57.09 124 GLY A N 1
ATOM 1002 C CA . GLY A 1 124 ? -14.172 -15.326 12.722 1.00 57.09 124 GLY A CA 1
ATOM 1003 C C . GLY A 1 124 ? -14.229 -14.285 13.839 1.00 57.09 124 GLY A C 1
ATOM 1004 O O . GLY A 1 124 ? -15.308 -14.071 14.388 1.00 57.09 124 GLY A O 1
ATOM 1005 N N . ASP A 1 125 ? -13.130 -13.583 14.126 1.00 63.53 125 ASP A N 1
ATOM 1006 C CA . ASP A 1 125 ? -13.123 -12.492 15.101 1.00 63.53 125 ASP A CA 1
ATOM 1007 C C . ASP A 1 125 ? -13.648 -11.204 14.449 1.00 63.53 125 ASP A C 1
ATOM 1009 O O . ASP A 1 125 ? -12.914 -10.392 13.887 1.00 63.53 125 ASP A O 1
ATOM 1013 N N . LYS A 1 126 ? -14.978 -11.065 14.442 1.00 74.19 126 LYS A N 1
ATOM 1014 C CA . LYS A 1 126 ? -15.685 -9.900 13.885 1.00 74.19 126 LYS A CA 1
ATOM 1015 C C . LYS A 1 126 ? -15.717 -8.707 14.845 1.00 74.19 126 LYS A C 1
ATOM 1017 O O . LYS A 1 126 ? -16.453 -7.759 14.591 1.00 74.19 126 LYS A O 1
ATOM 1022 N N . ASN A 1 127 ? -14.976 -8.763 15.952 1.00 88.31 127 ASN A N 1
ATOM 1023 C CA . ASN A 1 127 ? -14.969 -7.706 16.951 1.00 88.31 127 ASN A CA 1
ATOM 1024 C C . ASN A 1 127 ? -14.318 -6.430 16.376 1.00 88.31 127 ASN A C 1
ATOM 1026 O O . ASN A 1 127 ? -13.119 -6.448 16.076 1.00 88.31 127 ASN A O 1
ATOM 1030 N N . PRO A 1 128 ? -15.059 -5.307 16.267 1.00 91.25 128 PRO A N 1
ATOM 1031 C CA . PRO A 1 128 ? -14.519 -4.063 15.726 1.00 91.25 128 PRO A CA 1
ATOM 1032 C C . PRO A 1 128 ? -13.266 -3.569 16.454 1.00 91.25 128 PRO A C 1
ATOM 1034 O O . PRO A 1 128 ? -12.365 -3.035 15.813 1.00 91.25 128 PRO A O 1
ATOM 1037 N N . ARG A 1 129 ? -13.165 -3.787 17.774 1.00 91.69 129 ARG A N 1
ATOM 1038 C CA . ARG A 1 129 ? -11.991 -3.375 18.560 1.00 91.69 129 ARG A CA 1
ATOM 1039 C C . ARG A 1 129 ? -10.737 -4.151 18.175 1.00 91.69 129 ARG A C 1
ATOM 1041 O O . ARG A 1 129 ? -9.696 -3.545 17.975 1.00 91.69 129 ARG A O 1
ATOM 1048 N N . VAL A 1 130 ? -10.852 -5.463 17.983 1.00 91.75 130 VAL A N 1
ATOM 1049 C CA . VAL A 1 130 ? -9.716 -6.303 17.570 1.00 91.75 130 VAL A CA 1
ATOM 1050 C C . VAL A 1 130 ? -9.220 -5.890 16.180 1.00 91.75 130 VAL A C 1
ATOM 1052 O O . VAL A 1 130 ? -8.017 -5.768 15.953 1.00 91.75 130 VAL A O 1
ATOM 1055 N N . MET A 1 131 ? -10.144 -5.587 15.263 1.00 93.38 131 MET A N 1
ATOM 1056 C CA . MET A 1 131 ? -9.788 -5.070 13.939 1.00 93.38 131 MET A CA 1
ATOM 1057 C C . MET A 1 131 ? -9.119 -3.692 14.010 1.00 93.38 131 MET A C 1
ATOM 1059 O O . MET A 1 131 ? -8.161 -3.434 13.277 1.00 93.38 131 MET A O 1
ATOM 1063 N N . ALA A 1 132 ? -9.610 -2.810 14.883 1.00 94.94 132 ALA A N 1
ATOM 1064 C CA . ALA A 1 132 ? -9.022 -1.497 15.119 1.00 94.94 132 ALA A CA 1
ATOM 1065 C C . ALA A 1 132 ? -7.589 -1.607 15.660 1.00 94.94 132 ALA A C 1
ATOM 1067 O O . ALA A 1 132 ? -6.690 -0.951 15.129 1.00 94.94 132 ALA A O 1
ATOM 1068 N N . ASP A 1 133 ? -7.353 -2.496 16.626 1.00 94.1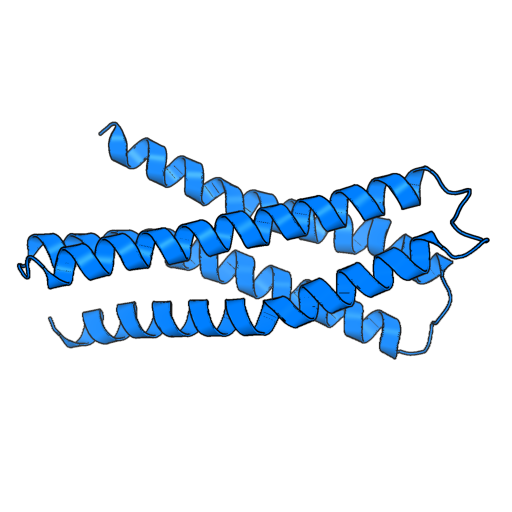2 133 ASP A N 1
ATOM 1069 C CA . ASP A 1 133 ? -6.024 -2.765 17.183 1.00 94.12 133 ASP A CA 1
ATOM 1070 C C . ASP A 1 133 ? -5.065 -3.306 16.115 1.00 94.12 133 ASP A C 1
ATOM 1072 O O . ASP A 1 133 ? -3.913 -2.866 16.020 1.00 94.12 133 ASP A O 1
ATOM 1076 N N . PHE A 1 134 ? -5.539 -4.212 15.253 1.00 95.19 134 PHE A N 1
ATOM 1077 C CA . PHE A 1 134 ? -4.754 -4.729 14.131 1.00 95.19 134 PHE A CA 1
ATOM 1078 C C . PHE A 1 134 ? -4.369 -3.621 13.138 1.00 95.19 134 PHE A C 1
ATOM 1080 O O . PHE A 1 134 ? -3.229 -3.561 12.668 1.00 95.19 134 PHE A O 1
ATOM 1087 N N . ILE A 1 135 ? -5.295 -2.704 12.833 1.00 96.62 135 ILE A N 1
ATOM 1088 C CA . ILE A 1 135 ? -5.005 -1.543 11.982 1.00 96.62 135 ILE A CA 1
ATOM 1089 C C . ILE A 1 135 ? -3.958 -0.641 12.647 1.00 96.62 135 ILE A C 1
ATOM 1091 O O . ILE A 1 135 ? -2.993 -0.225 11.998 1.00 96.62 135 ILE A O 1
ATOM 1095 N N . ALA A 1 136 ? -4.137 -0.356 13.937 1.00 95.81 136 ALA A N 1
ATOM 1096 C CA . ALA A 1 136 ? -3.293 0.566 14.683 1.00 95.81 136 ALA A CA 1
ATOM 1097 C C . ALA A 1 136 ? -1.857 0.063 14.893 1.00 95.81 136 ALA A C 1
ATOM 1099 O O . ALA A 1 136 ? -0.940 0.874 15.044 1.00 95.81 136 ALA A O 1
ATOM 1100 N N . SER A 1 137 ? -1.662 -1.256 14.872 1.00 94.81 137 SER A N 1
ATOM 1101 C CA . SER A 1 137 ? -0.371 -1.918 15.063 1.00 94.81 137 SER A CA 1
ATOM 1102 C C . SER A 1 137 ? 0.229 -2.418 13.741 1.00 94.81 137 SER A C 1
ATOM 1104 O O . SER A 1 137 ? 1.131 -1.786 13.184 1.00 94.81 137 SER A O 1
ATOM 1106 N N . ASP A 1 138 ? -0.269 -3.539 13.215 1.00 95.81 138 ASP A N 1
ATOM 1107 C CA . ASP A 1 138 ? 0.332 -4.262 12.090 1.00 95.81 138 ASP A CA 1
ATOM 1108 C C . ASP A 1 138 ? 0.230 -3.492 10.768 1.00 95.81 138 ASP A C 1
ATOM 1110 O O . ASP A 1 138 ? 1.216 -3.392 10.018 1.00 95.81 138 ASP A O 1
ATOM 1114 N N . MET A 1 139 ? -0.952 -2.935 10.477 1.00 97.31 139 MET A N 1
ATOM 1115 C CA . MET A 1 139 ? -1.165 -2.211 9.222 1.00 97.31 139 MET A CA 1
ATOM 1116 C C . MET A 1 139 ? -0.406 -0.893 9.217 1.00 97.31 139 MET A C 1
ATOM 1118 O O . MET A 1 139 ? 0.289 -0.617 8.242 1.00 97.31 139 MET A O 1
ATOM 1122 N N . LYS A 1 140 ? -0.484 -0.102 10.294 1.00 97.44 140 LYS A N 1
ATOM 1123 C CA . LYS A 1 140 ? 0.249 1.165 10.416 1.00 97.44 140 LYS A CA 1
ATOM 1124 C C . LYS A 1 140 ? 1.734 0.997 10.102 1.00 97.44 140 LYS A C 1
ATOM 1126 O O . LYS A 1 140 ? 2.217 1.577 9.128 1.00 97.44 140 LYS A O 1
ATOM 1131 N N . LEU A 1 141 ? 2.421 0.133 10.848 1.00 96.38 141 LEU A N 1
ATOM 1132 C CA . LEU A 1 141 ? 3.857 -0.090 10.683 1.00 96.38 141 LEU A CA 1
ATOM 1133 C C . LEU A 1 141 ? 4.203 -0.651 9.295 1.00 96.38 141 LEU A C 1
ATOM 1135 O O . LEU A 1 141 ? 5.175 -0.238 8.656 1.00 96.38 141 LEU A O 1
ATOM 1139 N N . GLY A 1 142 ? 3.400 -1.600 8.808 1.00 97.00 142 GLY A N 1
ATOM 1140 C CA . GLY A 1 142 ? 3.616 -2.224 7.506 1.00 97.00 142 GLY A CA 1
ATOM 1141 C C . GLY A 1 142 ? 3.497 -1.234 6.352 1.00 97.00 142 GLY A C 1
ATOM 1142 O O . GLY A 1 142 ? 4.364 -1.181 5.480 1.00 97.00 142 GLY A O 1
ATOM 1143 N N . ILE A 1 143 ? 2.440 -0.425 6.360 1.00 97.94 143 ILE A N 1
ATOM 1144 C CA . ILE A 1 143 ? 2.179 0.563 5.315 1.00 97.94 143 ILE A CA 1
ATOM 1145 C C . ILE A 1 143 ? 3.191 1.713 5.374 1.00 97.94 143 ILE A C 1
ATOM 1147 O O . ILE A 1 143 ? 3.650 2.156 4.322 1.00 97.94 143 ILE A O 1
ATOM 1151 N N . GLU A 1 144 ? 3.612 2.156 6.560 1.00 97.00 144 GLU A N 1
ATOM 1152 C CA . GLU A 1 144 ? 4.706 3.130 6.702 1.00 97.00 144 GLU A CA 1
ATOM 1153 C C . GLU A 1 144 ? 6.018 2.600 6.107 1.00 97.00 144 GLU A C 1
ATOM 1155 O O . GLU A 1 144 ? 6.683 3.300 5.340 1.00 97.00 144 GLU A O 1
ATOM 1160 N N . THR A 1 145 ? 6.346 1.333 6.367 1.00 96.06 145 THR A N 1
ATOM 1161 C CA . THR A 1 145 ? 7.541 0.681 5.813 1.00 96.06 145 THR A CA 1
ATOM 1162 C C . THR A 1 145 ? 7.492 0.608 4.287 1.00 96.06 145 THR A C 1
ATOM 1164 O O . THR A 1 145 ? 8.438 1.007 3.607 1.00 96.06 145 THR A O 1
ATOM 1167 N N . ILE A 1 146 ? 6.363 0.173 3.723 1.00 96.38 146 ILE A N 1
ATOM 1168 C CA . ILE A 1 146 ? 6.172 0.113 2.267 1.00 96.38 146 ILE A CA 1
ATOM 1169 C C . ILE A 1 146 ? 6.253 1.513 1.651 1.00 96.38 146 ILE A C 1
ATOM 1171 O O . ILE A 1 146 ? 6.847 1.689 0.588 1.00 96.38 146 ILE A O 1
ATOM 1175 N N . LYS A 1 147 ? 5.707 2.531 2.325 1.00 95.62 147 LYS A N 1
ATOM 1176 C CA . LYS A 1 147 ? 5.790 3.928 1.889 1.00 95.62 147 LYS A CA 1
ATOM 1177 C C . LYS A 1 147 ? 7.236 4.421 1.833 1.00 95.62 147 LYS A C 1
ATOM 1179 O O . LYS A 1 147 ? 7.588 5.120 0.885 1.00 95.62 147 LYS A O 1
ATOM 1184 N N . MET A 1 148 ? 8.082 4.043 2.794 1.00 93.25 148 MET A N 1
ATOM 1185 C CA . MET A 1 148 ? 9.514 4.366 2.757 1.00 93.25 148 MET A CA 1
ATOM 1186 C C . MET A 1 148 ? 10.211 3.722 1.552 1.00 93.25 148 MET A C 1
ATOM 1188 O O . MET A 1 148 ? 10.923 4.415 0.827 1.00 93.25 148 MET A O 1
ATOM 1192 N N . VAL A 1 149 ? 9.935 2.444 1.270 1.00 91.62 149 VAL A N 1
ATOM 1193 C CA . VAL A 1 149 ? 10.454 1.752 0.072 1.00 91.62 149 VAL A CA 1
ATOM 1194 C C . VAL A 1 149 ? 9.952 2.417 -1.215 1.00 91.62 149 VAL A C 1
ATOM 1196 O O . VAL A 1 149 ? 10.713 2.645 -2.149 1.00 91.62 149 VAL A O 1
ATOM 1199 N N . ALA A 1 150 ? 8.681 2.815 -1.265 1.00 89.62 150 ALA A N 1
ATOM 1200 C CA . ALA A 1 150 ? 8.130 3.523 -2.416 1.00 89.62 150 ALA A CA 1
ATOM 1201 C C . ALA A 1 150 ? 8.758 4.916 -2.618 1.00 89.62 150 ALA A C 1
ATOM 1203 O O . ALA A 1 150 ? 8.768 5.418 -3.743 1.00 89.62 150 ALA A O 1
ATOM 1204 N N . ARG A 1 151 ? 9.277 5.554 -1.562 1.00 87.81 151 ARG A N 1
ATOM 1205 C CA . ARG A 1 151 ? 9.945 6.866 -1.626 1.00 87.81 151 ARG A CA 1
ATOM 1206 C C . ARG A 1 151 ? 11.424 6.775 -1.984 1.00 87.81 151 ARG A C 1
ATOM 1208 O O . ARG A 1 151 ? 11.905 7.655 -2.692 1.00 87.81 151 ARG A O 1
ATOM 1215 N N . SER A 1 152 ? 12.137 5.727 -1.574 1.00 75.56 152 SER A N 1
ATOM 1216 C CA . SER A 1 152 ? 13.572 5.581 -1.878 1.00 75.56 152 SER A CA 1
ATOM 1217 C C . SER A 1 152 ? 13.870 5.562 -3.386 1.00 75.56 152 SER A C 1
ATOM 1219 O O . SER A 1 152 ? 14.927 6.023 -3.811 1.00 75.56 152 SER A O 1
ATOM 1221 N N . ALA A 1 153 ? 12.899 5.177 -4.221 1.00 58.12 153 ALA A N 1
ATOM 1222 C CA . ALA A 1 153 ? 12.999 5.306 -5.679 1.00 58.12 153 ALA A CA 1
ATOM 1223 C C . ALA A 1 153 ? 13.024 6.757 -6.201 1.00 58.12 153 ALA A C 1
ATOM 1225 O O . ALA A 1 153 ? 13.600 7.003 -7.257 1.00 58.12 153 ALA A O 1
ATOM 1226 N N . GLN A 1 154 ? 12.390 7.723 -5.524 1.00 53.03 154 GLN A N 1
ATOM 1227 C CA . GLN A 1 154 ? 12.431 9.132 -5.957 1.00 53.03 154 GLN A CA 1
ATOM 1228 C C . GLN A 1 154 ? 13.819 9.752 -5.748 1.00 53.03 154 GLN A C 1
ATOM 1230 O O . GLN A 1 154 ? 14.250 10.553 -6.572 1.00 53.03 154 GLN A O 1
ATOM 1235 N N . ALA A 1 155 ? 14.538 9.344 -4.698 1.00 47.94 155 ALA A N 1
ATOM 1236 C CA . ALA A 1 155 ? 15.889 9.828 -4.421 1.00 47.94 155 ALA A CA 1
ATOM 1237 C C . ALA A 1 155 ? 16.916 9.325 -5.452 1.00 47.94 155 ALA A C 1
ATOM 1239 O O . ALA A 1 155 ? 17.797 10.076 -5.859 1.00 47.94 155 ALA A O 1
ATOM 1240 N N . HIS A 1 156 ? 16.770 8.085 -5.932 1.00 44.94 156 HIS A N 1
ATOM 1241 C CA . HIS A 1 156 ? 17.682 7.515 -6.930 1.00 44.94 156 HIS A CA 1
ATOM 1242 C C . HIS A 1 156 ? 17.529 8.177 -8.313 1.00 44.94 156 HIS A C 1
ATOM 1244 O O . HIS A 1 156 ? 18.520 8.474 -8.971 1.00 44.94 156 HIS A O 1
ATOM 1250 N N . ALA A 1 157 ? 16.296 8.491 -8.730 1.00 43.09 157 ALA A N 1
ATOM 1251 C CA . ALA A 1 157 ? 16.037 9.187 -9.994 1.00 43.09 157 ALA A CA 1
ATOM 1252 C C . ALA A 1 157 ? 16.490 10.663 -9.991 1.00 43.09 157 ALA A C 1
ATOM 1254 O O . ALA A 1 157 ? 16.795 11.203 -11.053 1.00 43.09 157 ALA A O 1
ATOM 1255 N N . ALA A 1 158 ? 16.533 11.314 -8.822 1.00 38.03 158 ALA A N 1
ATOM 1256 C CA . ALA A 1 158 ? 17.072 12.667 -8.674 1.00 38.03 158 ALA A CA 1
ATOM 1257 C C . ALA A 1 158 ? 18.609 12.681 -8.772 1.00 38.03 158 ALA A C 1
ATOM 1259 O O . ALA A 1 158 ? 19.160 13.508 -9.487 1.00 38.03 158 ALA A O 1
ATOM 1260 N N . PHE A 1 159 ? 19.285 11.708 -8.152 1.00 33.06 159 PHE A N 1
ATOM 1261 C CA . PHE A 1 159 ? 20.750 11.590 -8.185 1.00 33.06 159 PHE A CA 1
ATOM 1262 C C . PHE A 1 159 ? 21.314 11.313 -9.589 1.00 33.06 159 PHE A C 1
ATOM 1264 O O . PHE A 1 159 ? 22.369 11.823 -9.942 1.00 33.06 159 PHE A O 1
ATOM 1271 N N . VAL A 1 160 ? 20.602 10.539 -10.416 1.00 44.38 160 VAL A N 1
ATOM 1272 C CA . VAL A 1 160 ? 21.026 10.215 -11.796 1.00 44.38 160 VAL A CA 1
ATOM 1273 C C . VAL A 1 160 ? 20.863 11.402 -12.763 1.00 44.38 160 VAL A C 1
ATOM 1275 O O . VAL A 1 160 ? 21.429 11.385 -13.848 1.00 44.38 160 VAL A O 1
ATOM 1278 N N . LYS A 1 161 ? 20.105 12.447 -12.400 1.00 39.69 161 LYS A N 1
ATOM 1279 C CA . LYS A 1 161 ? 19.964 13.659 -13.229 1.00 39.69 161 LYS A CA 1
ATOM 1280 C C . LYS A 1 161 ? 21.045 14.717 -12.976 1.00 39.69 161 LYS A C 1
ATOM 1282 O O . LYS A 1 161 ? 21.133 15.652 -13.765 1.00 39.69 161 LYS A O 1
ATOM 1287 N N . GLU A 1 162 ? 21.829 14.588 -11.907 1.00 37.56 162 GLU A N 1
ATOM 1288 C CA . GLU A 1 162 ? 22.839 15.578 -11.492 1.00 37.56 162 GLU A CA 1
ATOM 1289 C C . GLU A 1 162 ? 24.296 15.115 -11.703 1.00 37.56 162 GLU A C 1
ATOM 1291 O O . GLU A 1 162 ? 25.215 15.874 -11.399 1.00 37.56 162 GLU A O 1
ATOM 1296 N N . GLY A 1 163 ? 24.521 13.908 -12.240 1.00 35.12 163 GLY A N 1
ATOM 1297 C CA . GLY A 1 163 ? 25.848 13.370 -12.581 1.00 35.12 163 GLY A CA 1
ATOM 1298 C C . GLY A 1 163 ? 25.959 12.996 -14.050 1.00 35.12 163 GLY A C 1
ATOM 1299 O O . GLY A 1 163 ? 27.048 13.222 -14.619 1.00 35.12 163 GLY A O 1
#